Protein AF-A0A8H3VQH3-F1 (afdb_monomer)

Secondary structure (DSSP, 8-state):
------SSTTHHHHTT-----EEEEEEEETTTEEEEEEEETTS-SEEEEEEETTEEEEEEE-SSSGGGEEEEEPTT----EEEEEEEEEE--SS-----

Radius of gyration: 19.21 Å; Cα contacts (8 Å, |Δi|>4): 165; chains: 1; bounding box: 55×30×56 Å

Nearest PDB structures (foldseek):
  4xj2-assembly1_A  TM=2.833E-01  e=1.848E+00  Paracoccus denitrificans PD1222

Solvent-accessible surface area (backbone atoms only — not comparable to full-atom values): 6279 Å² total; per-residue (Å²): 134,88,76,90,84,80,84,69,74,68,64,71,71,64,71,60,81,75,67,74,46,28,31,22,39,34,39,32,35,87,83,78,43,76,47,72,48,80,46,51,66,75,54,69,64,59,47,80,46,64,91,43,101,50,33,44,33,40,35,41,54,74,52,99,45,60,88,48,39,46,50,44,75,42,91,91,52,77,58,60,66,79,44,74,48,40,66,76,46,82,46,84,86,78,64,76,71,78,132

Foldseek 3Di:
DDDDPPPPPPPVVVVPPPDWWWWKWWWQFPPPGIDIDIDTLPDDQWDWDPPDPLFIKIWGNPDDASQRIAIDTDPPGPTDTDDGGDTQHTDDPDDSDDD

Organism: Venturia inaequalis (NCBI:txid5025)

Sequence (99 aa):
MHLQSYLFLPAILLAQSSFAYNCCFEIQTLHDGSLSKIINSGDGKVAYWTPRPDCKIVINRKGPSCATWEGHLDEGNSCLVLWPVGHIGVRDGRNCGHD

Mean predicted aligned error: 11.64 Å

pLDDT: mean 71.26, std 14.35, range [39.47, 89.44]

Structure (mmCIF, N/CA/C/O backbone):
data_AF-A0A8H3VQH3-F1
#
_entry.id   AF-A0A8H3VQH3-F1
#
loop_
_atom_site.group_PDB
_atom_site.id
_atom_site.type_symbol
_atom_site.label_atom_id
_atom_site.label_alt_id
_atom_site.label_comp_id
_atom_site.label_asym_id
_atom_site.label_entity_id
_atom_site.label_seq_id
_atom_site.pdbx_PDB_ins_code
_atom_site.Cartn_x
_atom_site.Cartn_y
_atom_site.Cartn_z
_atom_site.occupancy
_atom_site.B_iso_or_equiv
_atom_site.auth_seq_id
_atom_site.auth_comp_id
_atom_site.auth_asym_id
_atom_site.auth_atom_id
_atom_site.pdbx_PDB_model_num
ATOM 1 N N . MET A 1 1 ? -42.823 0.034 42.565 1.00 40.66 1 MET A N 1
ATOM 2 C CA . MET A 1 1 ? -42.528 -0.810 41.385 1.00 40.66 1 MET A CA 1
ATOM 3 C C . MET A 1 1 ? -42.226 0.149 40.243 1.00 40.66 1 MET A C 1
ATOM 5 O O . MET A 1 1 ? -43.033 1.035 40.024 1.00 40.66 1 MET A O 1
ATOM 9 N N . HIS A 1 2 ? 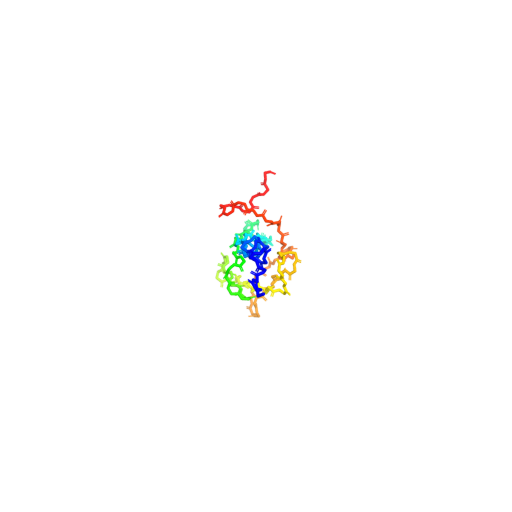-40.947 0.253 39.860 1.00 45.22 2 HIS A N 1
ATOM 10 C CA . HIS A 1 2 ? -40.411 -0.265 38.582 1.00 45.22 2 HIS A CA 1
ATOM 11 C C . HIS A 1 2 ? -40.930 0.545 37.373 1.00 45.22 2 HIS A C 1
ATOM 13 O O . HIS A 1 2 ? -42.129 0.697 37.231 1.00 45.22 2 HIS A O 1
ATOM 19 N N . LEU A 1 3 ? -40.134 1.057 36.436 1.00 47.34 3 LEU A N 1
ATOM 20 C CA . LEU A 1 3 ? -38.700 0.959 36.189 1.00 47.34 3 LEU A CA 1
ATOM 21 C C . LEU A 1 3 ? -38.370 2.005 35.093 1.00 47.34 3 LEU A C 1
ATOM 23 O O . LEU A 1 3 ? -38.974 1.990 34.031 1.00 47.34 3 LEU A O 1
ATOM 27 N N . GLN A 1 4 ? -37.464 2.937 35.383 1.00 54.53 4 GLN A N 1
ATOM 28 C CA . GLN A 1 4 ? -36.358 3.390 34.522 1.00 54.53 4 GLN A CA 1
ATOM 29 C C . 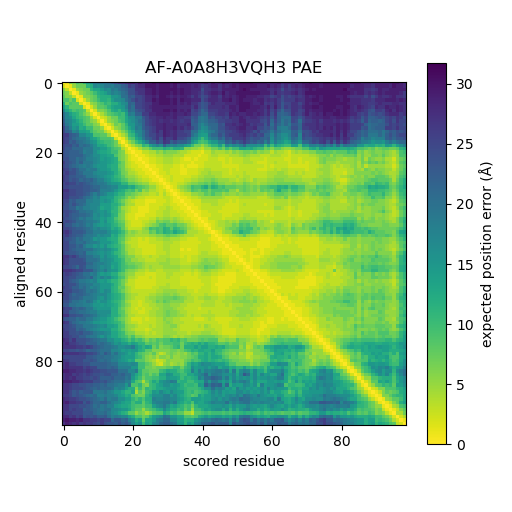GLN A 1 4 ? -36.506 3.228 32.981 1.00 54.53 4 GLN A C 1
ATOM 31 O O . GLN A 1 4 ? -35.919 2.325 32.394 1.00 54.53 4 GLN A O 1
ATOM 36 N N . SER A 1 5 ? -37.195 4.157 32.301 1.00 53.59 5 SER A N 1
ATOM 37 C CA . SER A 1 5 ? -37.348 4.152 30.824 1.00 53.59 5 SER A CA 1
ATOM 38 C C . SER A 1 5 ? -36.361 5.046 30.048 1.00 53.59 5 SER A C 1
ATOM 40 O O . SER A 1 5 ? -36.525 5.228 28.847 1.00 53.59 5 SER A O 1
ATOM 42 N N . TYR A 1 6 ? -35.331 5.613 30.685 1.00 52.31 6 TYR A N 1
ATOM 43 C CA . TYR A 1 6 ? -34.457 6.627 30.059 1.00 52.31 6 TYR A CA 1
ATOM 44 C C . TYR A 1 6 ? -33.018 6.163 29.787 1.00 52.31 6 TYR A C 1
ATOM 46 O O . TYR A 1 6 ? -32.127 6.989 29.612 1.00 52.31 6 TYR A O 1
ATOM 54 N N . LEU A 1 7 ? -32.768 4.851 29.731 1.00 52.91 7 LEU A N 1
ATOM 55 C CA . LEU A 1 7 ? -31.421 4.305 29.506 1.00 52.91 7 LEU A CA 1
ATOM 56 C C . LEU A 1 7 ? -31.150 3.804 28.076 1.00 52.91 7 LEU A C 1
ATOM 58 O O . LEU A 1 7 ? -30.164 3.109 27.862 1.00 52.91 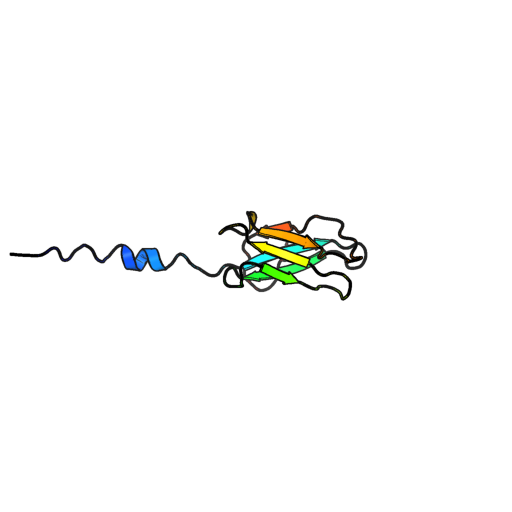7 LEU A O 1
ATOM 62 N N . PHE A 1 8 ? -31.991 4.140 27.092 1.00 49.16 8 PHE A N 1
ATOM 63 C CA . PHE A 1 8 ? -31.840 3.620 25.721 1.00 49.16 8 PHE A CA 1
ATOM 64 C C . PHE A 1 8 ? -31.412 4.644 24.660 1.00 49.16 8 PHE A C 1
ATOM 66 O O . PHE A 1 8 ? -31.206 4.261 23.511 1.00 49.16 8 PHE A O 1
ATOM 73 N N . LEU A 1 9 ? -31.213 5.922 25.007 1.00 53.66 9 LEU A N 1
ATOM 74 C CA . LEU A 1 9 ? -30.848 6.940 24.010 1.00 53.66 9 LEU A CA 1
ATOM 75 C C . LEU A 1 9 ? -29.348 7.132 23.686 1.00 53.66 9 LEU A C 1
ATOM 77 O O . LEU A 1 9 ? -29.091 7.677 22.614 1.00 53.66 9 LEU A O 1
ATOM 81 N N . PRO A 1 10 ? -28.338 6.683 24.465 1.00 52.88 10 PRO A N 1
ATOM 82 C CA . PRO A 1 10 ? -26.950 6.843 24.018 1.00 52.88 10 PRO A CA 1
ATOM 83 C C . PRO A 1 10 ? -26.453 5.692 23.124 1.00 52.88 10 PRO A C 1
ATOM 85 O O . PRO A 1 10 ? -25.471 5.862 22.410 1.00 52.88 10 PRO A O 1
ATOM 88 N N . 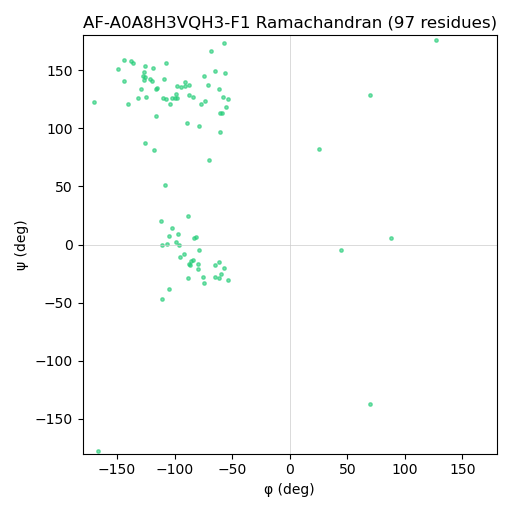ALA A 1 11 ? -27.117 4.528 23.109 1.00 52.16 11 ALA A N 1
ATOM 89 C CA . ALA A 1 11 ? -26.617 3.355 22.380 1.00 52.16 11 ALA A CA 1
ATOM 90 C C . ALA A 1 11 ? -26.785 3.460 20.851 1.00 52.16 11 ALA A C 1
ATOM 92 O O . ALA A 1 11 ? -25.927 2.995 20.105 1.00 52.16 11 ALA A O 1
ATOM 93 N N . ILE A 1 12 ? -27.852 4.111 20.371 1.00 53.91 12 ILE A N 1
ATOM 94 C CA . ILE A 1 12 ? -28.127 4.237 18.927 1.00 53.91 12 ILE A CA 1
ATOM 95 C C . ILE A 1 12 ? -27.194 5.274 18.272 1.00 53.91 12 ILE A C 1
ATOM 97 O O . ILE A 1 12 ? -26.827 5.128 17.110 1.00 53.91 12 ILE A O 1
ATOM 101 N N . LEU A 1 13 ? -26.735 6.276 19.031 1.00 47.28 13 LEU A N 1
ATOM 102 C CA . LEU A 1 13 ? -25.784 7.287 18.548 1.00 47.28 13 LEU A CA 1
ATOM 103 C C . LEU A 1 13 ? -24.326 6.794 18.543 1.00 47.28 13 LEU A C 1
ATOM 105 O O . LEU A 1 13 ? -23.509 7.327 17.799 1.00 47.28 13 LEU A O 1
ATOM 109 N N . LEU A 1 14 ? -23.995 5.755 19.318 1.00 49.41 14 LEU A N 1
ATOM 110 C CA . LEU A 1 14 ? -22.654 5.153 19.336 1.00 49.41 14 LEU A CA 1
ATOM 111 C C . LEU A 1 14 ? -22.448 4.086 18.246 1.00 49.41 14 LEU A C 1
ATOM 113 O O . LEU A 1 14 ? -21.311 3.728 17.959 1.00 49.41 14 LEU A O 1
ATOM 117 N N . ALA A 1 15 ? -23.517 3.605 17.602 1.00 47.38 15 ALA A N 1
ATOM 118 C CA . ALA A 1 15 ? -23.431 2.620 16.520 1.00 47.38 15 ALA A CA 1
ATOM 119 C C . ALA A 1 15 ? -23.033 3.222 15.155 1.00 47.38 15 ALA A C 1
ATOM 121 O O . ALA A 1 15 ? -22.848 2.484 14.191 1.00 47.38 15 ALA A O 1
ATOM 122 N N . GLN A 1 16 ? -22.894 4.549 15.050 1.00 45.31 16 GLN A N 1
ATOM 123 C CA . GLN A 1 16 ? -22.548 5.209 13.788 1.00 45.31 16 GLN A CA 1
ATOM 124 C C . GLN A 1 16 ? -21.041 5.253 13.484 1.00 45.31 16 GLN A C 1
ATOM 126 O O . GLN A 1 16 ? -20.673 5.525 12.351 1.00 45.31 16 GLN A O 1
ATOM 131 N N . SER A 1 17 ? -20.136 4.966 14.421 1.00 46.06 17 SER A N 1
ATOM 132 C CA . SER A 1 17 ? -18.706 5.270 14.229 1.00 46.06 17 SER A CA 1
ATOM 133 C C . SER A 1 17 ? -17.861 4.183 13.545 1.00 46.06 17 SER A C 1
ATOM 135 O O . SER A 1 17 ? -16.641 4.184 13.687 1.00 46.06 17 SER A O 1
ATOM 137 N N . SER A 1 18 ? -18.457 3.299 12.738 1.00 54.66 18 SER A N 1
ATOM 138 C CA . SER A 1 18 ? -17.706 2.554 11.712 1.00 54.66 18 SER A CA 1
ATOM 139 C C . SER A 1 18 ? -18.056 3.066 10.316 1.00 54.66 18 SER A C 1
ATOM 141 O O . SER A 1 18 ? -18.435 2.302 9.427 1.00 54.66 18 SER A O 1
ATOM 143 N N . PHE A 1 19 ? -17.979 4.380 10.109 1.00 61.28 19 PHE A N 1
ATOM 144 C CA . PHE A 1 19 ? -18.044 4.916 8.756 1.00 61.28 19 PHE A CA 1
ATOM 145 C C . PHE A 1 19 ? -16.866 4.341 7.967 1.00 61.28 19 PHE A C 1
ATOM 147 O O . PHE A 1 19 ? -15.707 4.599 8.291 1.00 61.28 19 PHE A O 1
ATOM 154 N N . ALA A 1 20 ? -17.168 3.511 6.968 1.00 69.44 20 ALA A N 1
ATOM 155 C CA . ALA A 1 20 ? -16.180 3.054 6.009 1.00 69.44 20 ALA A CA 1
ATOM 156 C C . ALA A 1 20 ? -15.528 4.296 5.383 1.00 69.44 20 ALA A C 1
ATOM 158 O O . 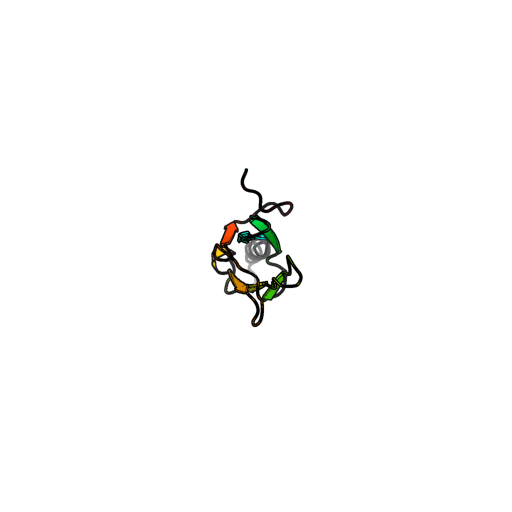ALA A 1 20 ? -16.208 5.125 4.781 1.00 69.44 20 ALA A O 1
ATOM 159 N N . TYR A 1 21 ? -14.223 4.451 5.574 1.00 74.06 21 TYR A N 1
ATOM 160 C CA . TYR A 1 21 ? -13.449 5.587 5.092 1.00 74.06 21 TYR A CA 1
ATOM 161 C C . TYR A 1 21 ? -12.374 5.085 4.135 1.00 74.06 21 TYR A C 1
ATOM 163 O O . TYR A 1 21 ? -11.920 3.946 4.217 1.00 74.06 21 TYR A O 1
ATOM 171 N N . ASN A 1 22 ? -11.978 5.932 3.196 1.00 81.81 22 ASN A N 1
ATOM 172 C CA . ASN A 1 22 ? -11.064 5.567 2.123 1.00 81.81 22 ASN A CA 1
ATOM 173 C C . ASN A 1 22 ? -9.675 6.141 2.407 1.00 81.81 22 ASN A C 1
ATOM 175 O O . ASN A 1 22 ? -9.528 7.356 2.522 1.00 81.81 22 ASN A O 1
ATOM 179 N N . CYS A 1 23 ? -8.672 5.275 2.500 1.00 81.06 23 CYS A N 1
ATOM 180 C CA . CYS A 1 23 ? -7.266 5.642 2.613 1.00 81.06 23 CYS A CA 1
ATOM 181 C C . CYS A 1 23 ? -6.613 5.659 1.237 1.00 81.06 23 CYS A C 1
ATOM 183 O O . CYS A 1 23 ? -6.777 4.718 0.458 1.00 81.06 23 CYS A O 1
ATOM 185 N N . CYS A 1 24 ? -5.825 6.691 0.970 1.00 82.69 24 CYS A N 1
ATOM 186 C CA . CYS A 1 24 ? -5.023 6.781 -0.242 1.00 82.69 24 CYS A CA 1
ATOM 187 C C . CYS A 1 24 ? -3.580 6.369 0.004 1.00 82.69 24 CYS A C 1
ATOM 189 O O . CYS A 1 24 ? -2.950 6.888 0.923 1.00 82.69 24 CYS A O 1
ATOM 191 N N . PHE A 1 25 ? -3.078 5.474 -0.842 1.00 81.88 25 PHE A N 1
ATOM 192 C CA . PHE A 1 25 ? -1.681 5.060 -0.894 1.00 81.88 25 PHE A CA 1
ATOM 193 C C . PHE A 1 25 ? -1.088 5.490 -2.218 1.00 81.88 25 PHE A C 1
ATOM 195 O O . PHE A 1 25 ? -1.699 5.271 -3.263 1.00 81.88 25 PHE A O 1
ATOM 202 N N . GLU A 1 26 ? 0.105 6.062 -2.167 1.00 82.00 26 GLU A N 1
ATOM 203 C CA . GLU A 1 26 ? 0.852 6.472 -3.346 1.00 82.00 26 GLU A CA 1
ATOM 204 C C . GLU A 1 26 ? 2.255 5.880 -3.315 1.00 82.00 26 GLU A C 1
ATOM 206 O O . GLU A 1 26 ? 2.863 5.723 -2.254 1.00 82.00 26 GLU A O 1
ATOM 211 N N . ILE A 1 27 ? 2.755 5.548 -4.496 1.00 80.56 27 ILE A N 1
ATOM 212 C CA . ILE A 1 27 ? 4.154 5.223 -4.733 1.00 80.56 27 ILE A CA 1
ATOM 213 C C . ILE A 1 27 ? 4.672 6.101 -5.856 1.00 80.56 27 ILE A C 1
ATOM 215 O O . ILE A 1 27 ? 3.955 6.397 -6.811 1.00 80.56 27 ILE A O 1
ATOM 219 N N . GLN A 1 28 ? 5.956 6.426 -5.785 1.00 81.25 28 GLN A N 1
ATOM 220 C CA . GLN A 1 28 ? 6.667 6.987 -6.919 1.00 81.25 28 GLN A CA 1
ATOM 221 C C . GLN A 1 28 ? 7.610 5.936 -7.483 1.00 81.25 28 GLN A C 1
ATOM 223 O O . GLN A 1 28 ? 8.435 5.377 -6.758 1.00 81.25 28 GLN A O 1
ATOM 228 N N . THR A 1 29 ? 7.480 5.655 -8.771 1.00 80.38 29 THR A N 1
ATOM 229 C CA . THR A 1 29 ? 8.351 4.724 -9.492 1.00 80.38 29 THR A CA 1
ATOM 230 C C . THR A 1 29 ? 9.284 5.494 -10.418 1.00 80.38 29 THR A C 1
ATOM 232 O O . THR A 1 29 ? 8.977 6.610 -10.837 1.00 80.38 29 THR A O 1
ATOM 235 N N . LEU A 1 30 ? 10.423 4.891 -10.764 1.00 77.00 30 LEU A N 1
ATOM 236 C CA . LEU A 1 30 ? 11.390 5.508 -11.679 1.00 77.00 30 LEU A CA 1
ATOM 237 C C . LEU A 1 30 ? 10.836 5.696 -13.107 1.00 77.00 30 LEU A C 1
ATOM 239 O O . LEU A 1 30 ? 11.271 6.600 -13.813 1.00 77.00 30 LEU A O 1
ATOM 243 N N . HIS A 1 31 ? 9.897 4.845 -13.535 1.00 74.88 31 HIS A N 1
ATOM 244 C CA . HIS A 1 31 ? 9.442 4.777 -14.929 1.00 74.88 31 HIS A CA 1
ATOM 245 C C . HIS A 1 31 ? 8.065 5.410 -15.174 1.00 74.88 31 HIS A C 1
ATOM 247 O O . HIS A 1 31 ? 7.892 6.059 -16.200 1.00 74.88 31 HIS A O 1
ATOM 253 N N . ASP A 1 32 ? 7.106 5.255 -14.256 1.00 76.81 32 ASP A N 1
ATOM 254 C CA . ASP A 1 32 ? 5.708 5.681 -14.468 1.00 76.81 32 ASP A CA 1
ATOM 255 C C . ASP A 1 32 ? 5.333 6.934 -13.670 1.00 76.81 32 ASP A C 1
ATOM 257 O O . ASP A 1 32 ? 4.194 7.394 -13.714 1.00 76.81 32 ASP A O 1
ATOM 261 N N . GLY A 1 33 ? 6.279 7.486 -12.909 1.00 78.50 33 GLY A N 1
ATOM 262 C CA . GLY A 1 33 ? 5.998 8.584 -11.996 1.00 78.50 33 GLY A CA 1
ATOM 263 C C . GLY A 1 33 ? 5.146 8.124 -10.812 1.00 78.50 33 GLY A C 1
ATOM 264 O O . GLY A 1 33 ? 5.428 7.086 -10.203 1.00 78.50 33 GLY A O 1
ATOM 265 N N . SER A 1 34 ? 4.155 8.937 -10.446 1.00 82.38 34 SER A N 1
ATOM 266 C CA . SER A 1 34 ? 3.286 8.694 -9.294 1.00 82.38 34 SER A CA 1
ATOM 267 C C . SER A 1 34 ? 2.127 7.764 -9.657 1.00 82.38 34 SER A C 1
ATOM 269 O O . SER A 1 34 ? 1.381 8.011 -10.604 1.00 82.38 34 SER A O 1
ATOM 271 N N . LEU A 1 35 ? 1.969 6.693 -8.883 1.00 83.00 35 LEU A N 1
ATOM 272 C CA . LEU A 1 35 ? 0.851 5.761 -8.964 1.00 83.00 35 LEU A CA 1
ATOM 273 C C . LEU A 1 35 ? 0.133 5.768 -7.622 1.00 83.00 35 LEU A C 1
ATOM 275 O O . LEU A 1 35 ? 0.781 5.782 -6.579 1.00 83.00 35 LEU A O 1
ATOM 279 N N . SER A 1 36 ? -1.197 5.703 -7.633 1.00 84.38 36 SER A N 1
ATOM 280 C CA . SER A 1 36 ? -1.986 5.728 -6.403 1.00 84.38 36 SER A CA 1
ATOM 281 C C . SER A 1 36 ? -3.118 4.707 -6.393 1.00 84.38 36 SER A C 1
ATOM 283 O O . SER A 1 36 ? -3.586 4.245 -7.437 1.00 84.38 36 SER A O 1
ATOM 285 N N . LYS A 1 37 ? -3.554 4.331 -5.189 1.00 85.38 37 LYS A N 1
ATOM 286 C CA . LYS A 1 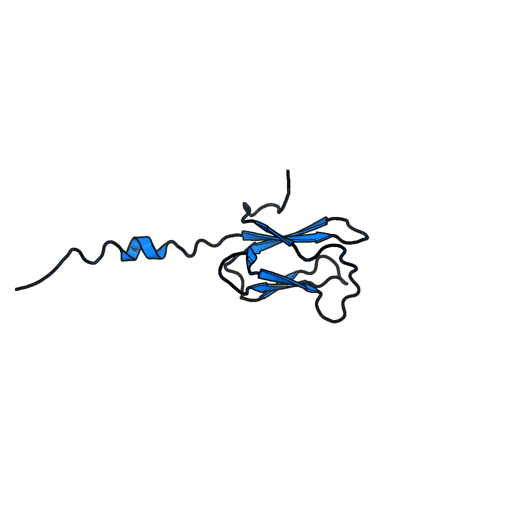37 ? -4.688 3.438 -4.961 1.00 85.38 37 LYS A CA 1
ATOM 287 C C . LYS A 1 37 ? -5.481 3.842 -3.727 1.00 85.38 37 LYS A C 1
ATOM 289 O O . LYS A 1 37 ? -4.925 4.164 -2.678 1.00 85.38 37 LYS A O 1
ATOM 294 N N . ILE A 1 38 ? -6.797 3.727 -3.861 1.00 85.88 38 ILE A N 1
ATOM 295 C CA . ILE A 1 38 ? -7.757 3.881 -2.774 1.00 85.88 38 ILE A CA 1
ATOM 296 C C . ILE A 1 38 ? -8.014 2.524 -2.122 1.00 85.88 38 ILE A C 1
ATOM 298 O O . ILE A 1 38 ? -8.191 1.516 -2.810 1.00 85.88 38 ILE A O 1
ATOM 302 N N . ILE A 1 39 ? -8.041 2.506 -0.792 1.00 84.31 39 ILE A N 1
ATOM 303 C CA . ILE A 1 39 ? -8.297 1.317 0.019 1.00 84.31 39 ILE A CA 1
ATOM 304 C C . ILE A 1 39 ? -9.342 1.660 1.072 1.00 84.31 39 ILE A C 1
ATOM 306 O O . ILE A 1 39 ? -9.172 2.616 1.828 1.00 84.31 39 ILE A O 1
ATOM 310 N N . ASN A 1 40 ? -10.420 0.886 1.135 1.00 84.00 40 ASN A N 1
ATOM 311 C CA . ASN A 1 40 ? -11.535 1.162 2.030 1.00 84.00 40 ASN A CA 1
ATOM 312 C C . ASN A 1 40 ? -11.290 0.525 3.399 1.00 84.00 40 ASN A C 1
ATOM 314 O O . ASN A 1 40 ? -10.877 -0.627 3.465 1.00 84.00 40 ASN A O 1
ATOM 318 N N . SER A 1 41 ? -11.582 1.212 4.503 1.00 78.00 41 SER A N 1
ATOM 319 C CA . SER A 1 41 ? -11.403 0.685 5.866 1.00 78.00 41 SER A CA 1
ATOM 320 C C . SER A 1 41 ? -12.234 -0.562 6.180 1.00 78.00 41 SER A C 1
ATOM 322 O O . SER A 1 41 ? -11.895 -1.291 7.111 1.00 78.00 41 SER A O 1
ATOM 324 N N . GLY A 1 42 ? -13.238 -0.861 5.357 1.00 75.06 42 GLY A N 1
ATOM 325 C CA . GLY A 1 42 ? -13.986 -2.112 5.347 1.00 75.06 42 GLY A CA 1
ATOM 326 C C . GLY A 1 42 ? -13.297 -3.288 4.645 1.00 75.06 42 GLY A C 1
ATOM 327 O O . GLY A 1 42 ? -13.695 -4.421 4.910 1.00 75.06 42 GLY A O 1
ATOM 328 N N . ASP A 1 43 ? -12.267 -3.088 3.801 1.00 73.25 43 ASP A N 1
ATOM 329 C CA . ASP A 1 43 ? -11.545 -4.255 3.254 1.00 73.25 43 ASP A CA 1
ATOM 330 C C . ASP A 1 43 ? -10.766 -4.971 4.380 1.00 73.25 43 ASP A C 1
ATOM 332 O O . ASP A 1 43 ? -10.648 -4.475 5.500 1.00 73.25 43 ASP A O 1
ATOM 336 N N . GLY A 1 44 ? -10.271 -6.184 4.145 1.00 81.12 44 GLY A N 1
ATOM 337 C CA . GLY A 1 44 ? -9.595 -6.961 5.192 1.00 81.12 44 GLY A CA 1
ATOM 338 C C . GLY A 1 44 ? -8.386 -6.251 5.831 1.00 81.12 44 GLY A C 1
ATOM 339 O O . GLY A 1 44 ? -7.913 -5.214 5.372 1.00 81.12 44 GLY A O 1
ATOM 340 N N . LYS A 1 45 ? -7.812 -6.852 6.885 1.00 85.12 45 LYS A N 1
ATOM 341 C CA . LYS A 1 45 ? -6.611 -6.324 7.578 1.00 85.12 45 LYS A CA 1
ATOM 342 C C . LYS A 1 45 ? -5.390 -6.135 6.666 1.00 85.12 45 LYS A C 1
ATOM 344 O O . LYS A 1 45 ? -4.474 -5.400 7.024 1.00 85.12 45 LYS A O 1
ATOM 349 N N . VAL A 1 46 ? -5.377 -6.810 5.520 1.00 87.25 46 VAL A N 1
ATOM 350 C CA . VAL A 1 46 ? -4.322 -6.745 4.513 1.00 87.25 46 VAL A CA 1
ATOM 351 C C . VAL A 1 46 ? -4.968 -6.473 3.161 1.00 87.25 46 VAL A C 1
ATOM 353 O O . VAL A 1 46 ? -5.961 -7.111 2.808 1.00 87.25 46 VAL A O 1
ATOM 356 N N . ALA A 1 47 ? -4.401 -5.535 2.410 1.00 88.00 47 ALA A N 1
ATOM 357 C CA . ALA A 1 47 ? -4.795 -5.230 1.044 1.00 88.00 47 ALA A CA 1
ATOM 358 C C . ALA A 1 47 ? -3.603 -5.406 0.100 1.00 88.00 47 ALA A C 1
ATOM 360 O O . ALA A 1 47 ? -2.474 -5.055 0.433 1.00 88.00 47 ALA A O 1
ATOM 361 N N . TYR A 1 48 ? -3.871 -5.925 -1.096 1.00 88.88 48 TYR A N 1
ATOM 362 C CA . TYR A 1 48 ? -2.860 -6.118 -2.131 1.00 88.88 48 TYR A CA 1
ATOM 363 C C . TYR A 1 48 ? -3.071 -5.129 -3.269 1.00 88.88 48 TYR A C 1
ATOM 365 O O . TYR A 1 48 ? -4.202 -4.811 -3.661 1.00 88.88 48 TYR A O 1
ATOM 373 N N . TRP A 1 49 ? -1.974 -4.633 -3.820 1.00 87.31 49 TRP A N 1
ATOM 374 C CA . TRP A 1 49 ? -1.981 -3.710 -4.939 1.00 87.31 49 TRP A CA 1
ATOM 375 C C . TRP A 1 49 ? -0.863 -4.051 -5.907 1.00 87.31 49 TRP A C 1
ATOM 377 O O . TRP A 1 49 ? 0.302 -4.028 -5.538 1.00 87.31 49 TRP A O 1
ATOM 387 N N . THR A 1 50 ? -1.233 -4.339 -7.150 1.00 89.44 50 THR A N 1
ATOM 388 C CA . THR A 1 50 ? -0.282 -4.651 -8.215 1.00 89.44 50 THR A CA 1
ATOM 389 C C . THR A 1 50 ? -0.400 -3.596 -9.312 1.00 89.44 50 THR A C 1
ATOM 391 O O . THR A 1 50 ? -1.136 -3.816 -10.273 1.00 89.44 50 THR A O 1
ATOM 394 N N . PRO A 1 51 ? 0.225 -2.410 -9.164 1.00 82.25 51 PRO A N 1
ATOM 395 C CA . PRO A 1 51 ? 0.216 -1.390 -10.214 1.00 82.25 51 PRO A CA 1
ATOM 396 C C . PRO A 1 51 ? 0.882 -1.859 -11.513 1.00 82.25 51 PRO A C 1
ATOM 398 O O . PRO A 1 51 ? 0.504 -1.398 -12.586 1.00 82.25 51 PRO A O 1
ATOM 401 N N . ARG A 1 52 ? 1.859 -2.773 -11.422 1.00 82.56 52 ARG A N 1
ATOM 402 C CA . ARG A 1 52 ? 2.558 -3.385 -12.561 1.00 82.56 52 ARG A CA 1
ATOM 403 C C . ARG A 1 52 ? 2.892 -4.847 -12.267 1.00 82.56 52 ARG A C 1
ATOM 405 O O . ARG A 1 52 ? 2.958 -5.203 -11.090 1.00 82.56 52 ARG A O 1
ATOM 412 N N . PRO A 1 53 ? 3.129 -5.686 -13.292 1.00 83.06 53 PRO A N 1
ATOM 413 C CA . PRO A 1 53 ? 3.422 -7.110 -13.106 1.00 83.06 53 PRO A CA 1
ATOM 414 C C . PRO A 1 53 ? 4.580 -7.408 -12.141 1.00 83.06 53 PRO A C 1
ATOM 416 O O . PRO A 1 53 ? 4.553 -8.429 -11.463 1.00 83.06 53 PRO A O 1
ATOM 419 N N . ASP A 1 54 ? 5.560 -6.510 -12.055 1.00 83.44 54 ASP A N 1
ATOM 420 C CA . ASP A 1 54 ? 6.769 -6.602 -11.228 1.00 83.44 54 ASP A CA 1
ATOM 421 C C . ASP A 1 54 ? 6.736 -5.709 -9.971 1.00 83.44 54 ASP A C 1
ATOM 423 O O . ASP A 1 54 ? 7.741 -5.561 -9.271 1.00 83.44 54 ASP A O 1
ATOM 427 N N . CYS A 1 55 ? 5.583 -5.091 -9.701 1.00 81.94 55 CYS A N 1
ATOM 428 C CA . CYS A 1 55 ? 5.337 -4.210 -8.568 1.00 81.94 55 CYS A CA 1
ATOM 429 C C . CYS A 1 55 ? 4.118 -4.713 -7.807 1.00 81.94 55 CYS A C 1
ATOM 431 O O . CYS A 1 55 ? 3.005 -4.260 -8.058 1.00 81.94 55 CYS A O 1
ATOM 433 N N . LYS A 1 56 ? 4.314 -5.630 -6.862 1.00 88.69 56 LYS A N 1
ATOM 434 C CA . LYS A 1 56 ? 3.280 -6.029 -5.904 1.00 88.69 56 LYS A CA 1
ATOM 435 C C . LYS A 1 56 ? 3.532 -5.373 -4.552 1.00 88.69 56 LYS A C 1
ATOM 437 O O . LYS A 1 56 ? 4.602 -5.487 -3.969 1.00 88.69 56 LYS A O 1
ATOM 442 N N . ILE A 1 57 ? 2.524 -4.684 -4.050 1.00 87.25 57 ILE A N 1
ATOM 443 C CA . ILE A 1 57 ? 2.558 -3.945 -2.795 1.00 87.25 57 ILE A CA 1
ATOM 444 C C . ILE A 1 57 ? 1.551 -4.579 -1.851 1.00 87.25 57 ILE A C 1
ATOM 446 O O . ILE A 1 57 ? 0.404 -4.856 -2.222 1.00 87.25 57 ILE A O 1
ATOM 450 N N . VAL A 1 58 ? 1.994 -4.798 -0.624 1.00 89.12 58 VAL A N 1
ATOM 451 C CA . VAL A 1 58 ? 1.190 -5.321 0.472 1.00 89.12 58 VAL A CA 1
ATOM 452 C C . VAL A 1 58 ? 0.975 -4.197 1.471 1.00 89.12 58 VAL A C 1
ATOM 454 O O . VAL A 1 58 ? 1.921 -3.554 1.924 1.00 89.12 58 VAL A O 1
ATOM 457 N N . ILE A 1 59 ? -0.285 -3.943 1.801 1.00 86.94 59 ILE A N 1
ATOM 458 C CA . ILE A 1 59 ? -0.694 -2.849 2.676 1.00 86.94 59 ILE A CA 1
ATOM 459 C C . ILE A 1 59 ? -1.329 -3.449 3.919 1.00 86.94 59 ILE A C 1
ATOM 461 O O . ILE A 1 59 ? -2.413 -4.031 3.869 1.00 86.94 59 ILE A O 1
ATOM 465 N N . ASN A 1 60 ? -0.624 -3.305 5.036 1.00 87.38 60 ASN A N 1
ATOM 466 C CA . ASN A 1 60 ? -0.998 -3.836 6.335 1.00 87.38 60 ASN A CA 1
ATOM 467 C C . ASN A 1 60 ? -1.677 -2.760 7.173 1.00 87.38 60 ASN A C 1
ATOM 469 O O . ASN A 1 60 ? -1.109 -1.699 7.437 1.00 87.38 60 ASN A O 1
ATOM 473 N N . ARG A 1 61 ? -2.876 -3.062 7.662 1.00 85.75 61 ARG A N 1
ATOM 474 C CA . ARG A 1 61 ? -3.628 -2.177 8.552 1.00 85.75 61 ARG A CA 1
ATOM 475 C C . ARG A 1 61 ? -3.247 -2.474 9.993 1.00 85.75 61 ARG A C 1
ATOM 477 O O . ARG A 1 61 ? -3.686 -3.483 10.545 1.00 85.75 61 ARG A O 1
ATOM 484 N N . LYS A 1 62 ? -2.444 -1.607 10.616 1.00 83.56 62 LYS A N 1
ATOM 485 C CA . LYS A 1 62 ? -2.050 -1.778 12.027 1.00 83.56 62 LYS A CA 1
ATOM 486 C C . LYS A 1 62 ? -2.978 -1.073 13.016 1.00 83.56 62 LYS A C 1
ATOM 488 O O . LYS A 1 62 ? -2.857 -1.291 14.217 1.00 83.56 62 LYS A O 1
ATOM 493 N N . GLY A 1 63 ? -3.923 -0.266 12.535 1.00 81.00 63 GLY A N 1
ATOM 494 C CA . GLY A 1 63 ? -4.834 0.476 13.395 1.00 81.00 63 GLY A CA 1
ATOM 495 C C . GLY A 1 63 ? -6.036 1.089 12.669 1.00 81.00 63 GLY A C 1
ATOM 496 O O . GLY A 1 63 ? -6.216 0.904 11.460 1.00 81.00 63 GLY A O 1
ATOM 497 N N . PRO A 1 64 ? -6.879 1.816 13.422 1.00 77.00 64 PRO A N 1
ATOM 498 C CA . PRO A 1 64 ? -8.159 2.350 12.958 1.00 77.00 64 PRO A CA 1
ATOM 499 C C . PRO A 1 64 ? -8.029 3.673 12.196 1.00 77.00 64 PRO A C 1
ATOM 501 O O . PRO A 1 64 ? -9.032 4.302 11.890 1.00 77.00 64 PRO A O 1
ATOM 504 N N . SER A 1 65 ? -6.810 4.143 11.933 1.00 79.12 65 SER A N 1
ATOM 505 C CA . SER A 1 65 ? -6.562 5.338 11.133 1.00 79.12 65 SER A CA 1
ATOM 506 C C . SER A 1 65 ? -5.614 4.994 10.000 1.00 79.12 65 SER A C 1
ATOM 508 O O . SER A 1 65 ? -4.687 4.202 10.166 1.00 79.12 65 SER A O 1
ATOM 510 N N . CYS A 1 66 ? -5.809 5.612 8.844 1.00 78.06 66 CYS A N 1
ATOM 511 C CA . CYS A 1 66 ? -4.945 5.367 7.701 1.00 78.06 66 CYS A CA 1
ATOM 512 C C . CYS A 1 66 ? -3.458 5.699 7.967 1.00 78.06 66 CYS A C 1
ATOM 514 O O . CYS A 1 66 ? -2.579 5.105 7.357 1.00 78.06 66 CYS A O 1
ATOM 516 N N . ALA A 1 67 ? -3.166 6.602 8.916 1.00 78.56 67 ALA A N 1
ATOM 517 C CA . ALA A 1 67 ? -1.802 6.944 9.336 1.00 78.56 67 ALA A CA 1
ATOM 518 C C . ALA A 1 67 ? -1.049 5.777 10.003 1.00 78.56 67 ALA A C 1
ATOM 520 O O . ALA A 1 67 ? 0.169 5.816 10.125 1.00 78.56 67 ALA A O 1
ATOM 521 N N . THR A 1 68 ? -1.771 4.749 10.452 1.00 82.06 68 THR A N 1
ATOM 522 C CA . THR A 1 68 ? -1.193 3.533 11.051 1.00 82.06 68 THR A CA 1
ATOM 523 C C . THR A 1 68 ? -1.040 2.397 10.044 1.00 82.06 68 THR A C 1
ATOM 525 O O . THR A 1 68 ? -0.638 1.294 10.405 1.00 82.06 68 THR A O 1
ATOM 528 N N . TRP A 1 69 ? -1.438 2.609 8.793 1.00 83.62 69 TRP A N 1
ATOM 529 C CA . TRP A 1 69 ? -1.343 1.587 7.766 1.00 83.62 69 TRP A CA 1
ATOM 530 C C . TRP A 1 69 ? -0.001 1.711 7.056 1.00 83.62 69 TRP A C 1
ATOM 532 O O . TRP A 1 69 ? 0.461 2.811 6.767 1.00 83.62 69 TRP A O 1
ATOM 542 N N . GLU A 1 70 ? 0.612 0.576 6.754 1.00 84.25 70 GLU A N 1
ATOM 543 C CA . GLU A 1 70 ? 1.949 0.525 6.172 1.00 84.25 70 GLU A CA 1
ATOM 544 C C . GLU A 1 70 ? 1.926 -0.267 4.872 1.00 84.25 70 GLU A C 1
ATOM 546 O O . GLU A 1 70 ? 1.469 -1.412 4.843 1.00 84.25 70 GLU A O 1
ATOM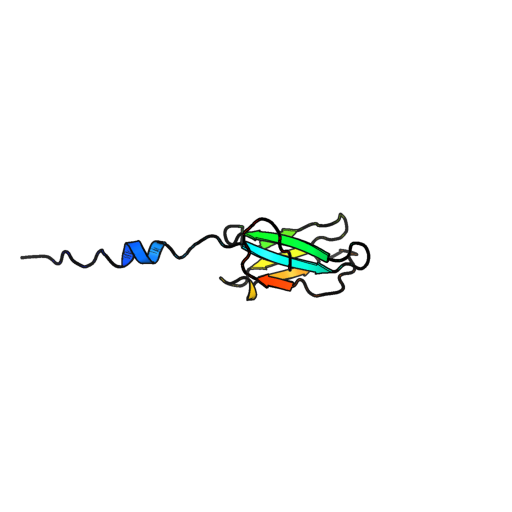 551 N N . GLY A 1 71 ? 2.435 0.339 3.801 1.00 82.56 71 GLY A N 1
ATOM 552 C CA . GLY A 1 71 ? 2.685 -0.339 2.536 1.00 82.56 71 GLY A CA 1
ATOM 553 C C . GLY A 1 71 ? 4.145 -0.761 2.418 1.00 82.56 71 GLY A C 1
ATOM 554 O O . GLY A 1 71 ? 5.046 0.014 2.728 1.00 82.56 71 GLY A O 1
ATOM 555 N N . HIS A 1 72 ? 4.381 -1.977 1.944 1.00 84.56 72 HIS A N 1
ATOM 556 C CA . HIS A 1 72 ? 5.710 -2.486 1.609 1.00 84.56 72 HIS A CA 1
ATOM 557 C C . HIS A 1 72 ? 5.649 -3.270 0.300 1.00 84.56 72 HIS A C 1
ATOM 559 O O . HIS A 1 72 ? 4.582 -3.728 -0.117 1.00 84.56 72 HIS A O 1
ATOM 565 N N . LEU A 1 73 ? 6.793 -3.399 -0.366 1.00 84.81 73 LEU A N 1
ATOM 566 C CA . LEU A 1 73 ? 6.920 -4.274 -1.525 1.00 84.81 73 LEU A CA 1
ATOM 567 C C . LEU A 1 73 ? 6.863 -5.732 -1.067 1.00 84.81 73 LEU A C 1
ATOM 569 O O . LEU A 1 73 ? 7.475 -6.089 -0.061 1.00 84.81 73 LEU A O 1
ATOM 573 N N . ASP A 1 74 ? 6.129 -6.558 -1.809 1.00 84.62 74 ASP A N 1
ATOM 574 C CA . ASP A 1 74 ? 6.124 -8.006 -1.604 1.00 84.62 74 ASP A CA 1
ATOM 575 C C . ASP A 1 74 ? 7.514 -8.576 -1.921 1.00 84.62 74 ASP A C 1
ATOM 577 O O . ASP A 1 74 ? 8.233 -8.042 -2.780 1.00 84.62 74 ASP A O 1
ATOM 581 N N . GLU A 1 75 ? 7.896 -9.651 -1.238 1.00 75.00 75 GLU A N 1
ATOM 582 C CA . GLU A 1 75 ? 9.211 -10.269 -1.409 1.00 75.00 75 GLU A CA 1
ATOM 583 C C . GLU A 1 75 ? 9.400 -10.765 -2.853 1.00 75.00 75 GLU A C 1
ATOM 585 O O . GLU A 1 75 ? 8.519 -11.395 -3.437 1.00 75.00 75 GLU A O 1
ATOM 590 N N . GLY A 1 76 ? 10.557 -10.463 -3.451 1.00 70.94 76 GLY A N 1
ATOM 591 C CA . GLY A 1 76 ? 10.879 -10.862 -4.826 1.00 70.94 76 GLY A CA 1
ATOM 592 C C . GLY A 1 76 ? 10.440 -9.886 -5.925 1.00 70.94 76 GLY A C 1
ATOM 593 O O . GLY A 1 76 ? 10.633 -10.190 -7.100 1.00 70.94 76 GLY A O 1
ATOM 594 N N . ASN A 1 77 ? 9.901 -8.709 -5.587 1.00 75.56 77 ASN A N 1
ATOM 595 C CA . ASN A 1 77 ? 9.666 -7.659 -6.584 1.00 75.56 77 ASN A CA 1
ATOM 596 C C . ASN A 1 77 ? 10.954 -6.956 -7.023 1.00 75.56 77 ASN A C 1
ATOM 598 O O . ASN A 1 77 ? 11.834 -6.671 -6.211 1.00 75.56 77 ASN A O 1
ATOM 602 N N . SER A 1 78 ? 11.001 -6.579 -8.302 1.00 76.00 78 SER A N 1
ATOM 603 C CA . SER A 1 78 ? 12.045 -5.731 -8.897 1.00 76.00 78 SER A CA 1
ATOM 604 C C . SER A 1 78 ? 11.635 -4.261 -9.027 1.00 76.00 78 SER A C 1
ATOM 606 O O . SER A 1 78 ? 12.394 -3.450 -9.556 1.00 76.00 78 SER A O 1
ATOM 608 N N . CYS A 1 79 ? 10.439 -3.905 -8.557 1.00 77.94 79 CYS A N 1
ATOM 609 C CA . CYS A 1 79 ? 9.933 -2.543 -8.601 1.00 77.94 79 CYS A CA 1
ATOM 610 C C . CYS A 1 79 ? 10.844 -1.564 -7.849 1.00 77.94 79 CYS A C 1
ATOM 612 O O . CYS A 1 79 ? 10.927 -1.591 -6.620 1.00 77.94 79 CYS A O 1
ATOM 614 N N . LEU A 1 80 ? 11.481 -0.651 -8.581 1.00 75.06 80 LEU A N 1
ATOM 615 C CA . LEU A 1 80 ? 12.218 0.463 -7.991 1.00 75.06 80 LEU A CA 1
ATOM 616 C C . LEU A 1 80 ? 11.237 1.557 -7.556 1.00 75.06 80 LEU A C 1
ATOM 618 O O . LEU A 1 80 ? 10.733 2.326 -8.380 1.00 75.06 80 LEU A O 1
ATOM 622 N N . VAL A 1 81 ? 10.973 1.608 -6.251 1.00 74.44 81 VAL A N 1
ATOM 623 C CA . VAL A 1 81 ? 10.138 2.626 -5.606 1.00 74.44 81 VAL A CA 1
ATOM 624 C C . VAL A 1 81 ? 11.039 3.688 -4.969 1.00 74.44 81 VAL A C 1
ATOM 626 O O . VAL A 1 81 ? 11.933 3.364 -4.192 1.00 74.44 81 VAL A O 1
ATOM 629 N N . LEU A 1 82 ? 10.815 4.956 -5.319 1.00 61.12 82 LEU A N 1
ATOM 630 C CA . LEU A 1 82 ? 11.638 6.102 -4.913 1.00 61.12 82 LEU A CA 1
ATOM 631 C C . LEU A 1 82 ? 11.203 6.720 -3.578 1.00 61.12 82 LEU A C 1
ATOM 633 O O . LEU A 1 82 ? 12.031 7.286 -2.871 1.00 61.12 82 LEU A O 1
ATOM 637 N N . TRP A 1 83 ? 9.915 6.623 -3.240 1.00 61.19 83 TRP A N 1
ATOM 638 C CA . TRP A 1 83 ? 9.332 7.179 -2.017 1.00 61.19 83 TRP A CA 1
ATOM 639 C C . TRP A 1 83 ? 8.563 6.101 -1.247 1.00 61.19 83 TRP A C 1
ATOM 641 O O . TRP A 1 83 ? 7.897 5.280 -1.881 1.00 61.19 83 TRP A O 1
ATOM 651 N N . PRO A 1 84 ? 8.630 6.082 0.100 1.00 56.03 84 PRO A N 1
ATOM 652 C CA . PRO A 1 84 ? 7.879 5.120 0.901 1.00 56.03 84 PRO A CA 1
ATOM 653 C C . PRO A 1 84 ? 6.386 5.228 0.585 1.00 56.03 84 PRO A C 1
ATOM 655 O O . PRO A 1 84 ? 5.909 6.317 0.273 1.00 56.03 84 PRO A O 1
ATOM 658 N N . VAL A 1 85 ? 5.663 4.104 0.666 1.00 59.09 85 VAL A N 1
ATOM 659 C CA . VAL A 1 85 ? 4.229 4.051 0.351 1.00 59.09 85 VAL A CA 1
ATOM 660 C C . VAL A 1 85 ? 3.480 4.991 1.301 1.00 59.09 85 VAL A C 1
ATOM 662 O O . VAL A 1 85 ? 3.220 4.658 2.458 1.00 59.09 85 VAL A O 1
ATOM 665 N N . GLY A 1 86 ? 3.209 6.202 0.827 1.00 56.94 86 GLY A N 1
ATOM 666 C CA . GLY A 1 86 ? 2.743 7.309 1.646 1.00 56.94 86 GLY A CA 1
ATOM 667 C C . GLY A 1 86 ? 1.231 7.279 1.763 1.00 56.94 86 GLY A C 1
ATOM 668 O O . GLY A 1 86 ? 0.525 7.210 0.757 1.00 56.94 86 GLY A O 1
ATOM 669 N N . HIS A 1 87 ? 0.729 7.341 2.993 1.00 61.12 87 HIS A N 1
ATOM 670 C CA . HIS A 1 87 ? -0.681 7.588 3.249 1.00 61.12 87 HIS A CA 1
ATOM 671 C C . HIS A 1 87 ? -0.997 9.086 3.048 1.00 61.12 87 HIS A C 1
ATOM 673 O O . HIS A 1 87 ? -0.429 9.926 3.744 1.00 61.12 87 HIS A O 1
ATOM 679 N N . ILE A 1 88 ? -1.920 9.425 2.139 1.00 58.06 88 ILE A N 1
ATOM 680 C CA . ILE A 1 88 ? -2.202 10.828 1.742 1.00 58.06 88 ILE A CA 1
ATOM 681 C C . ILE A 1 88 ? -3.382 11.468 2.498 1.00 58.06 88 ILE 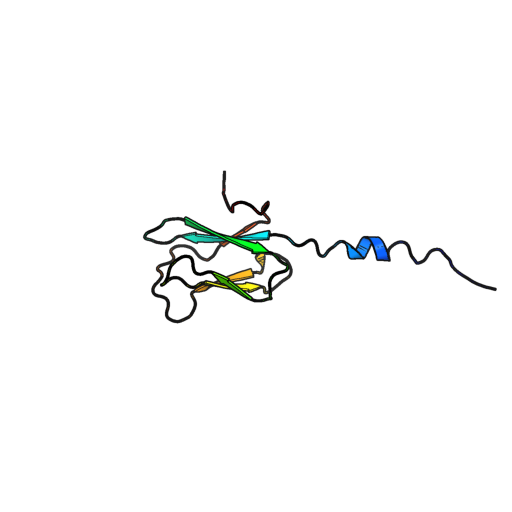A C 1
ATOM 683 O O . ILE A 1 88 ? -3.578 12.680 2.452 1.00 58.06 88 ILE A O 1
ATOM 687 N N . GLY A 1 89 ? -4.164 10.695 3.247 1.00 58.97 89 GLY A N 1
ATOM 688 C CA . GLY A 1 89 ? -5.338 11.181 3.977 1.00 58.97 89 GLY A CA 1
ATOM 689 C C . GLY A 1 89 ? -6.602 10.382 3.675 1.00 58.97 89 GLY A C 1
ATOM 690 O O . GLY A 1 89 ? -6.626 9.506 2.805 1.00 58.97 89 GLY A O 1
ATOM 691 N N . VAL A 1 90 ? -7.679 10.739 4.381 1.00 60.25 90 VAL A N 1
ATOM 692 C CA . VAL A 1 90 ? -9.042 10.334 4.018 1.00 60.25 90 VAL A CA 1
ATOM 693 C C . VAL A 1 90 ? -9.461 11.143 2.789 1.00 60.25 90 VAL A C 1
ATOM 695 O O . VAL A 1 90 ? -9.404 12.373 2.817 1.00 60.25 90 VAL A O 1
ATOM 698 N N . ARG A 1 91 ? -9.851 10.471 1.702 1.00 64.25 91 ARG A N 1
ATOM 699 C CA . ARG A 1 91 ? -10.260 11.115 0.440 1.00 64.25 91 ARG A CA 1
ATOM 700 C C . ARG A 1 91 ? -11.643 10.654 -0.009 1.00 64.25 91 ARG A C 1
ATOM 702 O O . ARG A 1 91 ? -12.050 9.524 0.269 1.00 64.25 91 ARG A O 1
ATOM 709 N N . ASP A 1 92 ? -12.332 11.505 -0.769 1.00 57.09 92 ASP A N 1
ATOM 710 C CA . ASP A 1 92 ? -13.588 11.180 -1.453 1.00 57.09 92 ASP A CA 1
ATOM 711 C C . ASP A 1 92 ? -13.337 10.211 -2.614 1.00 57.09 92 ASP A C 1
ATOM 713 O O . ASP A 1 92 ? -13.356 10.622 -3.763 1.00 57.09 92 ASP A O 1
ATOM 717 N N . GLY A 1 93 ? -13.040 8.943 -2.304 1.00 55.53 93 GLY A N 1
ATOM 718 C CA . GLY A 1 93 ? -13.294 7.697 -3.057 1.00 55.53 93 GLY A CA 1
ATOM 719 C C . GLY A 1 93 ? -13.023 7.583 -4.569 1.00 55.53 93 GLY A C 1
ATOM 720 O O . GLY A 1 93 ? -13.193 6.494 -5.105 1.00 55.53 93 GLY A O 1
ATOM 721 N N . ARG A 1 94 ? -12.636 8.646 -5.271 1.00 58.12 94 ARG A N 1
ATOM 722 C CA . ARG A 1 94 ? -12.596 8.734 -6.731 1.00 58.12 94 ARG A CA 1
ATOM 723 C C . ARG A 1 94 ? -11.169 8.796 -7.233 1.00 58.12 94 ARG A C 1
ATOM 725 O O . ARG A 1 94 ? -10.861 8.021 -8.117 1.00 58.12 94 ARG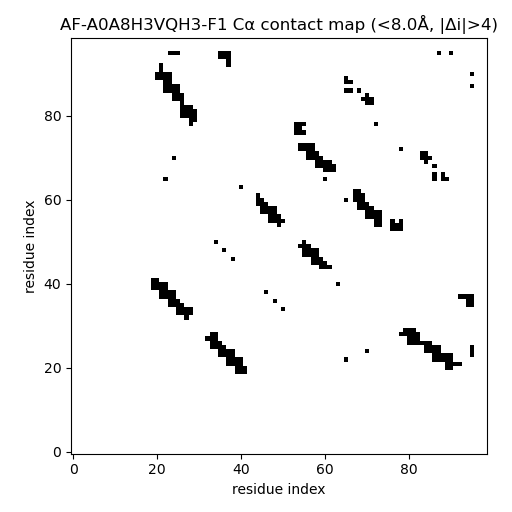 A O 1
ATOM 732 N N . ASN A 1 95 ? -10.312 9.634 -6.643 1.00 63.41 95 ASN A N 1
ATOM 733 C CA . ASN A 1 95 ? -8.884 9.727 -6.965 1.00 63.41 95 ASN A CA 1
ATOM 734 C C . ASN A 1 95 ? -8.081 10.129 -5.716 1.00 63.41 95 ASN A C 1
ATOM 736 O O . ASN A 1 95 ? -8.593 10.850 -4.860 1.00 63.41 95 ASN A O 1
ATOM 740 N N . CYS A 1 96 ? -6.813 9.717 -5.629 1.00 68.88 96 CYS A N 1
ATOM 741 C CA . CYS A 1 96 ? -5.901 10.155 -4.560 1.00 68.88 96 CYS A CA 1
ATOM 742 C C . CYS A 1 96 ? -5.258 11.527 -4.802 1.00 68.88 96 CYS A C 1
ATOM 744 O O . CYS A 1 96 ? -4.405 11.939 -4.020 1.00 68.88 96 CYS A O 1
ATOM 746 N N . GLY A 1 97 ? -5.689 12.221 -5.860 1.00 57.44 97 GLY A N 1
ATOM 747 C CA . GLY A 1 97 ? -5.088 13.450 -6.361 1.00 57.44 97 GLY A CA 1
ATOM 748 C C . GLY A 1 97 ? -4.930 14.539 -5.302 1.00 57.44 97 GLY A C 1
ATOM 749 O O . GLY A 1 97 ? -5.888 14.925 -4.630 1.00 57.44 97 GLY A O 1
ATOM 750 N N . HIS A 1 98 ? -3.690 15.008 -5.185 1.00 45.41 98 HIS A N 1
ATOM 751 C CA . HIS A 1 98 ? -3.369 16.406 -4.929 1.00 45.41 98 HIS A CA 1
ATOM 752 C C . HIS A 1 98 ? -3.986 17.236 -6.071 1.00 45.41 98 HIS A C 1
ATOM 754 O O . HIS A 1 98 ? -3.759 16.892 -7.232 1.00 45.41 98 HIS A O 1
ATOM 760 N N . ASP A 1 99 ? -4.776 18.262 -5.750 1.00 39.47 99 ASP A N 1
ATOM 761 C CA . ASP A 1 99 ? -4.894 19.433 -6.633 1.00 39.47 99 ASP A CA 1
ATOM 762 C C . ASP A 1 99 ? -3.534 20.150 -6.683 1.00 39.47 99 ASP A C 1
ATOM 764 O O . ASP A 1 99 ? -2.901 20.260 -5.602 1.00 39.47 99 ASP A O 1
#